Protein AF-A0A229RLX6-F1 (afdb_monomer_lite)

Radius of gyration: 16.84 Å; chains: 1; bounding box: 48×30×43 Å

pLDDT: mean 79.49, std 13.87, range [39.81, 98.25]

Foldseek 3Di:
DWKKFKADPLQHLVRGLWMWDDDPVFIWTQFLLRDTDTDCVVVCVVVVVDPIDIDTDDPVSSVVVSVVSCVQQVVDRADQAPVHNFKWKWFWWADPADLLGGPWMWIAGRSLCQIWTQDLVLDTDGDDSVVVSCQCSDDDVGTHIHTDYNVSNVVNSVVSVVVSVVPPD

Sequence (169 aa):
MSYWAIVSRNHPLSDPWTVVRGTPSSEESLTVDLTWRKSDQIYRIDSGREYQDYLPVTEEFVEWFKTKMAERTGGRRAVEPRWGPEFYHWAIVLGRFTLDDPMTVVRADGHGDDLHEFTRDLVWRPGKADRFTRLMGARGPDNDAVLITGEEAQRFERIQADRVREHRF

Organism: NCBI:txid1125972

Secondary structure (DSSP, 8-state):
-EEEEEE-SSS-TTS-SEEEEE-SS-EEEE-TTS-EEEE-HHHHHHTTSSS-EEEEE-HHHHHHHHHHHHHHTTT------TT-TTEEEEEEEETT--SSS-SEEEEEETTS-S-EEE-TTSSEEE--HHHHHHHHH--BTTEEEEEE-HHHHHHHHHHHHHHHHHT--

Structure (mmCIF, N/CA/C/O backbone):
data_AF-A0A229RLX6-F1
#
_entry.id   AF-A0A229RLX6-F1
#
loop_
_atom_site.group_PDB
_atom_site.id
_atom_site.type_symbol
_atom_site.label_atom_id
_atom_site.label_alt_id
_atom_site.label_comp_id
_atom_site.label_asym_id
_atom_site.label_entity_id
_atom_site.label_seq_id
_atom_site.pdbx_PDB_ins_code
_atom_site.Cartn_x
_atom_site.Cartn_y
_atom_site.Cartn_z
_atom_site.occupancy
_atom_site.B_iso_or_equiv
_atom_site.auth_seq_id
_atom_site.auth_comp_id
_atom_site.auth_asym_id
_atom_site.auth_atom_id
_atom_site.pdbx_PDB_model_num
ATOM 1 N N . MET A 1 1 ? 18.561 -1.972 -13.977 1.00 86.50 1 MET A N 1
ATOM 2 C CA . MET A 1 1 ? 17.421 -1.989 -13.040 1.00 86.50 1 MET A CA 1
ATOM 3 C C . MET A 1 1 ? 16.185 -1.709 -13.863 1.00 86.50 1 MET A C 1
ATOM 5 O O . MET A 1 1 ? 16.263 -0.832 -14.716 1.00 86.50 1 MET A O 1
ATOM 9 N N . SER A 1 2 ? 15.104 -2.445 -13.647 1.00 96.44 2 SER A N 1
ATOM 10 C CA . SER A 1 2 ? 13.846 -2.240 -14.371 1.00 96.44 2 SER A CA 1
ATOM 11 C C . SER A 1 2 ? 12.741 -1.947 -13.366 1.00 96.44 2 SER A C 1
ATOM 13 O O . SER A 1 2 ? 12.767 -2.506 -12.268 1.00 96.44 2 SER A O 1
ATOM 15 N N . TYR A 1 3 ? 11.813 -1.063 -13.731 1.00 97.81 3 TYR A N 1
ATOM 16 C CA . TYR A 1 3 ? 10.704 -0.642 -12.882 1.00 97.81 3 TYR A CA 1
ATOM 17 C C . TYR A 1 3 ? 9.376 -0.915 -13.573 1.00 97.81 3 TYR A C 1
ATOM 19 O O . TYR A 1 3 ? 9.250 -0.726 -14.785 1.00 97.81 3 TYR A O 1
ATOM 27 N N . TRP A 1 4 ? 8.383 -1.304 -12.784 1.00 98.12 4 TRP A N 1
ATOM 28 C CA . TRP A 1 4 ? 7.023 -1.527 -13.243 1.00 98.12 4 TRP A CA 1
ATOM 29 C C . TRP A 1 4 ? 6.024 -0.923 -12.265 1.00 98.12 4 TRP A C 1
ATOM 31 O O . TRP A 1 4 ? 6.203 -1.015 -11.055 1.00 98.12 4 TRP A O 1
ATOM 41 N N . ALA A 1 5 ? 4.969 -0.308 -12.778 1.00 96.94 5 ALA A N 1
ATOM 42 C CA . ALA A 1 5 ? 3.823 0.101 -11.982 1.00 96.94 5 ALA A CA 1
ATOM 43 C C . ALA A 1 5 ? 2.786 -1.022 -11.983 1.00 96.94 5 ALA A C 1
ATOM 45 O O . ALA A 1 5 ? 2.419 -1.500 -13.057 1.00 96.94 5 ALA A O 1
ATOM 46 N N . ILE A 1 6 ? 2.305 -1.407 -10.801 1.00 94.00 6 ILE A N 1
ATOM 47 C CA . ILE A 1 6 ? 1.202 -2.357 -10.653 1.00 94.00 6 ILE A CA 1
ATOM 48 C C . ILE A 1 6 ? -0.108 -1.589 -10.781 1.00 94.00 6 ILE A C 1
ATOM 50 O O . ILE A 1 6 ? -0.365 -0.647 -10.025 1.00 94.00 6 ILE A O 1
ATOM 54 N N . VAL A 1 7 ? -0.919 -1.959 -11.765 1.00 92.44 7 VAL A N 1
ATOM 55 C CA . VAL A 1 7 ? -2.124 -1.231 -12.157 1.00 92.44 7 VAL A CA 1
ATOM 56 C C . VAL A 1 7 ? -3.342 -2.144 -12.196 1.00 92.44 7 VAL A C 1
ATOM 58 O O . VAL A 1 7 ? -3.261 -3.359 -12.343 1.00 92.44 7 VAL A O 1
ATOM 61 N N . SER A 1 8 ? -4.516 -1.544 -12.056 1.00 86.12 8 SER A N 1
ATOM 62 C CA . SER A 1 8 ? -5.800 -2.222 -12.214 1.00 86.12 8 SER A CA 1
ATOM 63 C C . SER A 1 8 ? -6.860 -1.227 -12.674 1.00 86.12 8 SER A C 1
ATOM 65 O O . SER A 1 8 ? -6.603 -0.028 -12.788 1.00 86.12 8 SER A O 1
ATOM 67 N N . ARG A 1 9 ? -8.099 -1.694 -12.858 1.00 83.00 9 ARG A N 1
ATOM 68 C CA . ARG A 1 9 ? -9.241 -0.812 -13.149 1.00 83.00 9 ARG A CA 1
ATOM 69 C C . ARG A 1 9 ? -9.419 0.311 -12.117 1.00 83.00 9 ARG A C 1
ATOM 71 O O . ARG A 1 9 ? -9.831 1.402 -12.494 1.00 83.00 9 ARG A O 1
ATOM 78 N N . ASN A 1 10 ? -9.123 0.040 -10.844 1.00 78.12 10 ASN A N 1
ATOM 79 C CA . ASN A 1 10 ? -9.261 1.011 -9.752 1.00 78.12 10 ASN A CA 1
ATOM 80 C C . ASN A 1 10 ? -7.955 1.767 -9.462 1.00 78.12 10 ASN A C 1
ATOM 82 O O . ASN A 1 10 ? -7.985 2.776 -8.768 1.00 78.12 10 ASN A O 1
ATOM 86 N N . HIS A 1 11 ? -6.832 1.287 -9.998 1.00 81.88 11 HIS A N 1
ATOM 87 C CA . HIS A 1 11 ? -5.501 1.860 -9.811 1.00 81.88 11 HIS A CA 1
ATOM 88 C C . HIS A 1 11 ? -4.831 2.057 -11.178 1.00 81.88 11 HIS A C 1
ATOM 90 O O . HIS A 1 11 ? -3.987 1.247 -11.568 1.00 81.88 11 HIS A O 1
ATOM 96 N N . PRO A 1 12 ? -5.266 3.056 -11.971 1.00 90.56 12 PRO A N 1
ATOM 97 C CA . PRO A 1 12 ? -4.681 3.329 -13.282 1.00 90.56 12 PRO A CA 1
ATOM 98 C C . PRO A 1 12 ? -3.230 3.810 -13.151 1.00 90.56 12 PRO A C 1
ATOM 100 O O . PRO A 1 12 ? -2.776 4.140 -12.067 1.00 90.56 12 PRO A O 1
ATOM 103 N N . LEU A 1 13 ? -2.494 3.961 -14.255 1.00 93.12 13 LEU A N 1
ATOM 104 C CA . LEU A 1 13 ? -1.101 4.438 -14.205 1.00 93.12 13 LEU A CA 1
ATOM 105 C C . LEU A 1 13 ? -0.938 5.832 -13.557 1.00 93.12 13 LEU A C 1
ATOM 107 O O . LEU A 1 13 ? 0.114 6.141 -13.011 1.00 93.12 13 LEU A O 1
ATOM 111 N N . SER A 1 14 ? -1.973 6.677 -13.580 1.00 89.88 14 SER A N 1
ATOM 112 C CA . SER A 1 14 ? -1.984 7.964 -12.867 1.00 89.88 14 SER A CA 1
ATOM 113 C C . SER A 1 14 ? -2.149 7.834 -11.345 1.00 89.88 14 SER A C 1
ATOM 115 O O . SER A 1 14 ? -2.022 8.823 -10.626 1.00 89.88 14 SER A O 1
ATOM 117 N N . ASP A 1 15 ? -2.481 6.639 -10.862 1.00 85.12 15 ASP A N 1
ATOM 118 C CA . ASP A 1 15 ? -2.647 6.265 -9.461 1.00 85.12 15 ASP A CA 1
ATOM 119 C C . ASP A 1 15 ? -2.400 4.748 -9.299 1.00 85.12 15 ASP A C 1
ATOM 121 O O . ASP A 1 15 ? -3.345 3.984 -9.074 1.00 85.12 15 ASP A O 1
ATOM 125 N N . PRO A 1 16 ? -1.156 4.278 -9.510 1.00 90.44 16 PRO A N 1
ATOM 126 C CA . PRO A 1 16 ? -0.877 2.852 -9.473 1.00 90.44 16 PRO A CA 1
ATOM 127 C C . PRO A 1 16 ? -0.942 2.341 -8.030 1.00 90.44 16 PRO A C 1
ATOM 129 O O . PRO A 1 16 ? -0.777 3.104 -7.075 1.00 90.44 16 PRO A O 1
ATOM 132 N N . TRP A 1 17 ? -1.159 1.036 -7.877 1.00 84.44 17 TRP A N 1
ATOM 133 C CA . TRP A 1 17 ? -1.217 0.374 -6.572 1.00 84.44 17 TRP A CA 1
ATOM 134 C C . TRP A 1 17 ? 0.125 0.479 -5.844 1.00 84.44 17 TRP A C 1
ATOM 136 O O . TRP A 1 17 ? 0.212 0.926 -4.703 1.00 84.44 17 TRP A O 1
ATOM 146 N N . THR A 1 18 ? 1.190 0.098 -6.543 1.00 92.31 18 THR A N 1
ATOM 147 C CA . THR A 1 18 ? 2.573 0.206 -6.087 1.00 92.31 18 THR A CA 1
ATOM 148 C C . THR A 1 18 ? 3.505 0.278 -7.296 1.00 92.31 18 THR A C 1
ATOM 150 O O . THR A 1 18 ? 3.086 0.107 -8.446 1.00 92.31 18 THR A O 1
ATOM 153 N N . VAL A 1 19 ?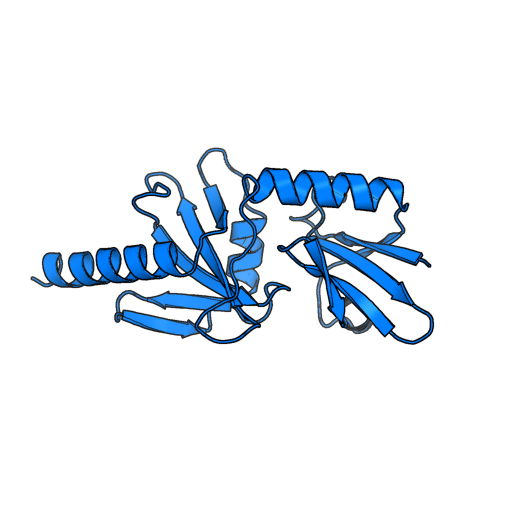 4.783 0.525 -7.034 1.00 96.19 19 VAL A N 1
ATOM 154 C CA . VAL A 1 19 ? 5.859 0.358 -8.004 1.00 96.19 19 VAL A CA 1
ATOM 155 C C . VAL A 1 19 ? 6.718 -0.814 -7.561 1.00 96.19 19 VAL A C 1
ATOM 157 O O . VAL A 1 19 ? 7.135 -0.896 -6.409 1.00 96.19 19 VAL A O 1
ATOM 160 N N . VAL A 1 20 ? 7.025 -1.691 -8.504 1.00 96.88 20 VAL A N 1
ATOM 161 C CA . VAL A 1 20 ? 7.943 -2.812 -8.359 1.00 96.88 20 VAL A CA 1
ATOM 162 C C . VAL A 1 20 ? 9.246 -2.499 -9.082 1.00 96.88 20 VAL A C 1
ATOM 164 O O . VAL A 1 20 ? 9.259 -1.863 -10.137 1.00 96.88 20 VAL A O 1
ATOM 167 N N . ARG A 1 21 ? 10.363 -2.959 -8.524 1.00 97.06 21 ARG A N 1
ATOM 168 C CA . ARG A 1 21 ? 11.669 -2.970 -9.174 1.00 97.06 21 ARG A CA 1
ATOM 169 C C . ARG A 1 21 ? 12.225 -4.385 -9.224 1.00 97.06 21 ARG A C 1
ATOM 171 O O . ARG A 1 21 ? 12.135 -5.147 -8.264 1.00 97.06 21 ARG A O 1
ATOM 178 N N . GLY A 1 22 ? 12.845 -4.705 -10.348 1.00 94.62 22 GLY A N 1
ATOM 179 C CA . GLY A 1 22 ? 13.523 -5.975 -10.569 1.00 94.62 22 GLY A CA 1
ATOM 180 C C . GLY A 1 22 ? 15.022 -5.804 -10.407 1.00 94.62 22 GLY A C 1
ATOM 181 O O . GLY A 1 22 ? 15.640 -4.950 -11.056 1.00 94.62 22 GLY A O 1
ATOM 182 N N . THR A 1 23 ? 15.607 -6.648 -9.566 1.00 87.75 23 THR A N 1
ATOM 183 C CA . THR A 1 23 ? 17.049 -6.880 -9.498 1.00 87.75 23 THR A CA 1
ATOM 184 C C . THR A 1 23 ? 17.369 -8.240 -10.133 1.00 87.75 23 THR A C 1
ATOM 186 O O . THR A 1 23 ? 16.465 -9.055 -10.317 1.00 87.75 23 THR A O 1
ATOM 189 N N . PRO A 1 24 ? 18.638 -8.537 -10.464 1.00 84.25 24 PRO A N 1
ATOM 190 C CA . PRO A 1 24 ? 19.004 -9.841 -11.023 1.00 84.25 24 PRO A CA 1
ATOM 191 C C . PRO A 1 24 ? 18.632 -11.049 -10.147 1.00 84.25 24 PRO A C 1
ATOM 193 O O . PRO A 1 24 ? 18.548 -12.159 -10.662 1.00 84.25 24 PRO A O 1
ATOM 196 N N . SER A 1 25 ? 18.438 -10.855 -8.838 1.00 84.94 25 SER A N 1
ATOM 197 C CA . SER A 1 25 ? 18.205 -11.935 -7.870 1.00 84.94 25 SER A CA 1
ATOM 198 C C . SER A 1 25 ? 16.865 -11.860 -7.138 1.00 84.94 25 SER A C 1
ATOM 200 O O . SER A 1 25 ? 16.539 -12.776 -6.384 1.00 84.94 25 SER A O 1
ATOM 202 N N . SER A 1 26 ? 16.111 -10.771 -7.285 1.00 92.75 26 SER A N 1
ATOM 203 C CA . SER A 1 26 ? 14.855 -10.578 -6.560 1.00 92.75 26 SER A CA 1
ATOM 204 C C . SER A 1 26 ? 13.976 -9.502 -7.176 1.00 92.75 26 SER A C 1
ATOM 206 O O . SER A 1 26 ? 14.442 -8.591 -7.860 1.00 92.75 26 SER A O 1
ATOM 208 N N . GLU A 1 27 ? 12.705 -9.575 -6.822 1.00 94.38 27 GLU A N 1
ATOM 209 C CA . GLU A 1 27 ? 11.728 -8.518 -6.999 1.00 94.38 27 GLU A CA 1
ATOM 210 C C . GLU A 1 27 ? 11.514 -7.791 -5.665 1.00 94.38 27 GLU A C 1
ATOM 212 O O . GLU A 1 27 ? 11.514 -8.407 -4.593 1.00 94.38 27 GLU A O 1
ATOM 217 N N . GLU A 1 28 ? 11.358 -6.472 -5.723 1.00 95.62 28 GLU A N 1
ATOM 218 C CA . GLU A 1 28 ? 11.014 -5.649 -4.568 1.00 95.62 28 GLU A CA 1
ATOM 219 C C . GLU A 1 28 ? 9.909 -4.663 -4.943 1.00 95.62 28 GLU A C 1
ATOM 221 O O . GLU A 1 28 ? 9.964 -4.058 -6.010 1.00 95.62 28 GLU A O 1
ATOM 226 N N . SER A 1 29 ? 8.940 -4.440 -4.059 1.00 93.94 29 SER A N 1
ATOM 227 C CA . SER A 1 29 ? 7.920 -3.402 -4.234 1.00 93.94 29 SER A CA 1
ATOM 228 C C . SER A 1 29 ? 8.147 -2.252 -3.261 1.00 93.94 29 SER A C 1
ATOM 230 O O . SER A 1 29 ? 8.645 -2.449 -2.148 1.00 93.94 29 SER A O 1
ATOM 232 N N . LEU A 1 30 ? 7.760 -1.050 -3.670 1.00 91.50 30 LEU A N 1
ATOM 233 C CA . LEU A 1 30 ? 7.800 0.131 -2.825 1.00 91.50 30 LEU A CA 1
ATOM 234 C C . LEU A 1 30 ? 6.612 0.101 -1.856 1.00 91.50 30 LEU A C 1
ATOM 236 O O . LEU A 1 30 ? 5.454 0.161 -2.271 1.00 91.50 30 LEU A O 1
ATOM 240 N N . THR A 1 31 ? 6.896 0.005 -0.563 1.00 85.44 31 THR A N 1
ATOM 241 C CA . THR A 1 31 ? 5.877 0.003 0.486 1.00 85.44 31 THR A CA 1
ATOM 242 C C . THR A 1 31 ? 5.452 1.418 0.864 1.00 85.44 31 THR A C 1
ATOM 244 O O . THR A 1 31 ? 6.061 2.419 0.482 1.00 85.44 31 THR A O 1
ATOM 247 N N . VAL A 1 32 ? 4.372 1.512 1.637 1.00 77.50 32 VAL A N 1
ATOM 248 C CA . VAL A 1 32 ? 3.723 2.779 2.015 1.00 77.50 32 VAL A CA 1
ATOM 249 C C . VAL A 1 32 ? 4.599 3.700 2.879 1.00 77.50 32 VAL A C 1
ATOM 251 O O . VAL A 1 32 ? 4.365 4.903 2.934 1.00 77.50 32 VAL A O 1
ATOM 254 N N . ASP A 1 33 ? 5.641 3.158 3.515 1.00 76.38 33 ASP A N 1
ATOM 255 C CA . ASP A 1 33 ? 6.693 3.905 4.223 1.00 76.38 33 ASP A CA 1
ATOM 256 C C . ASP A 1 33 ? 7.835 4.388 3.310 1.00 76.38 33 ASP A C 1
ATOM 258 O O . ASP A 1 33 ? 8.842 4.900 3.801 1.00 76.38 33 ASP A O 1
ATOM 262 N N . LEU A 1 34 ? 7.676 4.253 1.989 1.00 85.56 34 LEU A N 1
ATOM 263 C CA . LEU A 1 34 ? 8.661 4.603 0.963 1.00 85.56 34 LEU A CA 1
ATOM 264 C C . LEU A 1 34 ? 9.947 3.764 1.027 1.00 85.56 34 LEU A C 1
ATOM 266 O O . LEU A 1 34 ? 10.994 4.197 0.535 1.00 85.56 34 LEU A O 1
ATOM 270 N N . THR A 1 35 ? 9.882 2.565 1.609 1.00 88.12 35 THR A N 1
ATOM 271 C CA . THR A 1 35 ? 10.987 1.601 1.603 1.00 88.12 35 THR A CA 1
ATOM 272 C C . THR A 1 35 ? 10.772 0.518 0.552 1.00 88.12 35 THR A C 1
ATOM 274 O O . THR A 1 35 ? 9.650 0.219 0.155 1.00 88.12 35 THR A O 1
ATOM 277 N N . TRP A 1 36 ? 11.862 -0.048 0.040 1.00 91.69 36 TRP A N 1
ATOM 278 C CA . TRP A 1 36 ? 11.789 -1.204 -0.849 1.00 91.69 36 TRP A CA 1
ATOM 279 C C . TRP A 1 36 ? 11.809 -2.470 -0.010 1.00 91.69 36 TRP A C 1
ATOM 281 O O . TRP A 1 36 ? 12.702 -2.638 0.822 1.00 91.69 36 TRP A O 1
ATOM 291 N N . ARG A 1 37 ? 10.841 -3.357 -0.236 1.00 89.56 37 ARG A N 1
ATOM 292 C CA . ARG A 1 37 ? 10.775 -4.656 0.436 1.00 89.56 37 ARG A CA 1
ATOM 293 C C . ARG A 1 37 ? 10.612 -5.764 -0.586 1.00 89.56 37 ARG A C 1
ATOM 295 O O . ARG A 1 37 ? 10.017 -5.553 -1.640 1.00 89.56 37 ARG A O 1
ATOM 302 N N . LYS A 1 38 ? 11.155 -6.940 -0.265 1.00 91.12 38 LYS A N 1
ATOM 303 C CA . LYS A 1 38 ? 11.034 -8.139 -1.100 1.00 91.12 38 LYS A CA 1
ATOM 304 C C . LYS A 1 38 ? 9.562 -8.400 -1.421 1.00 91.12 38 LYS A C 1
ATOM 306 O O . LYS A 1 38 ? 8.728 -8.335 -0.525 1.00 91.12 38 LYS A O 1
ATOM 311 N N . SER A 1 39 ? 9.278 -8.702 -2.680 1.00 90.38 39 SER A N 1
ATOM 312 C CA . SER A 1 39 ? 7.926 -8.932 -3.181 1.00 90.38 39 SER A CA 1
ATOM 313 C C . SER A 1 39 ? 7.901 -10.092 -4.181 1.00 90.38 39 SER A C 1
ATO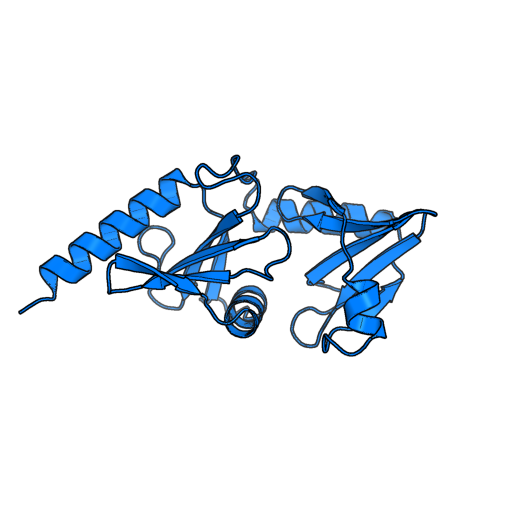M 315 O O . SER A 1 39 ? 8.954 -10.578 -4.602 1.00 90.38 39 SER A O 1
ATOM 317 N N . ASP A 1 40 ? 6.700 -10.550 -4.516 1.00 91.06 40 ASP A N 1
ATOM 318 C CA . ASP A 1 40 ? 6.397 -11.546 -5.546 1.00 91.06 40 ASP A CA 1
ATOM 319 C C . ASP A 1 40 ? 5.179 -11.136 -6.403 1.00 91.06 40 ASP A C 1
ATOM 321 O O . ASP A 1 40 ? 4.505 -11.987 -6.984 1.00 91.06 40 ASP A O 1
ATOM 325 N N . GLN A 1 41 ? 4.886 -9.834 -6.484 1.00 90.25 41 GLN A N 1
ATOM 326 C CA . GLN A 1 41 ? 3.731 -9.265 -7.184 1.00 90.25 41 GLN A CA 1
ATOM 327 C C . GLN A 1 41 ? 3.740 -9.585 -8.684 1.00 90.25 41 GLN A C 1
ATOM 329 O O . GLN A 1 41 ? 2.733 -10.071 -9.197 1.00 90.25 41 GLN A O 1
ATOM 334 N N . ILE A 1 42 ? 4.863 -9.397 -9.394 1.00 92.50 42 ILE A N 1
ATOM 335 C CA . ILE A 1 42 ? 4.923 -9.721 -10.836 1.00 92.50 42 ILE A CA 1
ATOM 336 C C . ILE A 1 42 ? 4.695 -11.221 -11.034 1.00 92.50 42 ILE A C 1
ATOM 338 O O . ILE A 1 42 ? 3.904 -11.616 -11.886 1.00 92.50 42 ILE A O 1
ATOM 342 N N . TYR A 1 43 ? 5.298 -12.064 -10.190 1.00 90.06 43 TYR A N 1
ATOM 343 C CA . TYR A 1 43 ? 5.055 -13.508 -10.222 1.00 90.06 43 TYR A CA 1
ATOM 344 C C . TYR A 1 43 ? 3.578 -13.868 -9.973 1.00 90.06 43 TYR A C 1
ATOM 346 O O . TYR A 1 43 ? 3.026 -14.744 -10.647 1.00 90.06 43 TYR A O 1
ATOM 354 N N . ARG A 1 44 ? 2.907 -13.214 -9.017 1.00 87.06 44 ARG A N 1
ATOM 355 C CA . ARG A 1 44 ? 1.478 -13.428 -8.722 1.00 87.06 44 ARG A CA 1
ATOM 356 C C . ARG A 1 44 ? 0.586 -13.011 -9.891 1.00 87.06 44 ARG A C 1
ATOM 358 O O . ARG A 1 44 ? -0.354 -13.744 -10.205 1.00 87.06 44 ARG A O 1
ATOM 365 N N . ILE A 1 45 ? 0.916 -11.913 -10.566 1.00 89.88 45 ILE A N 1
ATOM 366 C CA . ILE A 1 45 ? 0.222 -11.454 -11.774 1.00 89.88 45 ILE A CA 1
ATOM 367 C C . ILE A 1 45 ? 0.441 -12.435 -12.933 1.00 89.88 45 ILE A C 1
ATOM 369 O O . ILE A 1 45 ? -0.529 -12.969 -13.470 1.00 89.88 45 ILE A O 1
ATOM 373 N N . ASP A 1 46 ? 1.693 -12.767 -13.260 1.00 92.25 46 ASP A N 1
ATOM 374 C CA . ASP A 1 46 ? 2.033 -13.686 -14.360 1.00 92.25 46 ASP A CA 1
ATOM 375 C C . ASP A 1 46 ? 1.441 -15.093 -14.155 1.00 92.25 46 ASP A C 1
ATOM 377 O O . ASP A 1 46 ? 1.088 -15.782 -15.113 1.00 92.25 46 ASP A O 1
ATOM 381 N N . SER A 1 47 ? 1.310 -15.537 -12.900 1.00 91.12 47 SER A N 1
ATOM 382 C CA . SER A 1 47 ? 0.700 -16.829 -12.554 1.00 91.12 47 SER A CA 1
ATOM 383 C C . SER A 1 47 ? -0.834 -16.808 -12.499 1.00 91.12 47 SER A C 1
ATOM 385 O O . SER A 1 47 ? -1.442 -17.846 -12.228 1.00 91.12 47 SER A O 1
ATOM 387 N N . GLY A 1 48 ? -1.468 -15.656 -12.748 1.00 86.50 48 GLY A N 1
ATOM 388 C CA . GLY A 1 48 ? -2.922 -15.491 -12.736 1.00 86.50 48 GLY A CA 1
ATOM 389 C C . GLY A 1 48 ? -3.555 -15.557 -11.343 1.00 86.50 48 GLY A C 1
ATOM 390 O O . GLY A 1 48 ? -4.754 -15.809 -11.225 1.00 86.50 48 GLY A O 1
ATOM 391 N N . ARG A 1 49 ? -2.767 -15.369 -10.275 1.00 77.75 49 ARG A N 1
ATOM 392 C CA . ARG A 1 49 ? -3.271 -15.303 -8.889 1.00 77.75 49 ARG A CA 1
ATOM 393 C C . ARG A 1 49 ? -3.895 -13.950 -8.565 1.00 77.75 49 ARG A C 1
ATOM 395 O O . ARG A 1 49 ? -4.664 -13.852 -7.612 1.00 77.75 49 ARG A O 1
ATOM 402 N N . GLU A 1 50 ? -3.583 -12.935 -9.361 1.00 80.31 50 GLU A N 1
ATOM 403 C CA . GLU A 1 50 ? -4.117 -11.585 -9.243 1.00 80.31 50 GLU A CA 1
ATOM 404 C C . GLU A 1 50 ? -4.663 -11.089 -10.577 1.00 80.31 50 GLU A C 1
ATOM 406 O O . GLU A 1 50 ? -4.179 -11.460 -11.641 1.00 80.31 50 GLU A O 1
ATOM 411 N N . TYR A 1 51 ? -5.681 -10.231 -10.508 1.00 80.94 51 TYR A N 1
ATOM 412 C CA . TYR A 1 51 ? -6.335 -9.624 -11.676 1.00 80.94 51 TYR A CA 1
ATOM 413 C C . TYR A 1 51 ? -5.745 -8.250 -12.036 1.00 80.94 51 TYR A C 1
ATOM 415 O O . TYR A 1 51 ? -6.427 -7.412 -12.628 1.00 80.94 51 TYR A O 1
ATOM 423 N N . GLN A 1 52 ? -4.526 -7.981 -11.576 1.00 89.38 52 GLN A N 1
ATOM 424 C CA . GLN A 1 52 ? -3.795 -6.746 -11.836 1.00 89.38 52 GLN A CA 1
ATOM 425 C C . GLN A 1 52 ? -2.914 -6.924 -13.074 1.00 89.38 52 GLN A C 1
ATOM 427 O O . GLN A 1 52 ? -2.626 -8.046 -13.476 1.00 89.38 52 GLN A O 1
ATOM 432 N N . ASP A 1 53 ? -2.474 -5.812 -13.650 1.00 94.00 53 ASP A N 1
ATOM 433 C CA . ASP A 1 53 ? -1.458 -5.777 -14.699 1.00 94.00 53 ASP A CA 1
ATOM 434 C C . ASP A 1 53 ? -0.221 -5.041 -14.175 1.00 94.00 53 ASP A C 1
ATOM 436 O O . ASP A 1 53 ? -0.290 -4.292 -13.196 1.00 94.00 53 ASP A O 1
ATOM 440 N N . TYR A 1 54 ? 0.912 -5.191 -14.857 1.00 95.94 54 TYR A N 1
ATOM 441 C CA . TYR A 1 54 ? 2.089 -4.366 -14.613 1.00 95.94 54 TYR A CA 1
ATOM 442 C C . TYR A 1 54 ? 2.568 -3.701 -15.901 1.00 95.94 54 TYR A C 1
ATOM 444 O O . TYR A 1 54 ? 2.633 -4.314 -16.965 1.00 95.94 54 TYR A O 1
ATOM 452 N N . LEU A 1 55 ? 2.911 -2.417 -15.809 1.00 97.31 55 LEU A N 1
ATOM 453 C CA . LEU A 1 55 ? 3.374 -1.619 -16.944 1.00 97.31 55 LEU A CA 1
ATOM 454 C C . LEU A 1 55 ? 4.798 -1.128 -16.688 1.00 97.31 55 LEU A C 1
ATOM 456 O O . LEU A 1 55 ? 5.067 -0.651 -15.586 1.00 97.31 55 LEU A O 1
ATOM 460 N N . PRO A 1 56 ? 5.719 -1.210 -17.666 1.00 97.75 56 PRO A N 1
ATOM 461 C CA . PRO A 1 56 ? 7.070 -0.689 -17.496 1.00 97.75 56 PRO A CA 1
ATOM 462 C C . PRO A 1 56 ? 7.036 0.830 -17.295 1.00 97.75 56 PRO A C 1
ATOM 464 O O . PRO A 1 56 ? 6.313 1.541 -17.994 1.00 97.75 56 PRO A O 1
ATOM 467 N N . VAL A 1 57 ? 7.842 1.326 -16.357 1.00 98.25 57 VAL A N 1
ATOM 468 C CA . VAL A 1 57 ? 7.940 2.757 -16.036 1.00 98.25 57 VAL A CA 1
ATOM 469 C C . VAL A 1 57 ? 9.390 3.218 -15.934 1.00 98.25 57 VAL A C 1
ATOM 471 O O . VAL A 1 57 ? 10.322 2.419 -15.829 1.00 98.25 57 VAL A O 1
ATOM 474 N N . THR A 1 58 ? 9.589 4.532 -15.994 1.00 97.81 58 THR A N 1
ATOM 475 C CA . THR A 1 58 ? 10.904 5.162 -15.848 1.00 97.81 58 THR A CA 1
ATOM 476 C C . THR A 1 58 ? 11.252 5.376 -14.377 1.00 97.81 58 THR A C 1
ATOM 478 O O . THR A 1 58 ? 10.387 5.356 -13.506 1.00 97.81 58 THR A O 1
ATOM 481 N N . GLU A 1 59 ? 12.525 5.641 -14.086 1.00 96.94 59 GLU A N 1
ATOM 482 C CA . GLU A 1 59 ? 12.955 6.047 -12.742 1.00 96.94 59 GLU A CA 1
ATOM 483 C C . GLU A 1 59 ? 12.318 7.378 -12.301 1.00 96.94 59 GLU A C 1
ATOM 485 O O . GLU A 1 59 ? 11.917 7.523 -11.151 1.00 96.94 59 GLU A O 1
ATOM 490 N N . GLU A 1 60 ? 12.118 8.317 -13.232 1.00 97.25 60 GLU A N 1
ATOM 491 C CA . GLU A 1 60 ? 11.399 9.574 -12.978 1.00 97.25 60 GLU A CA 1
ATOM 492 C C . GLU A 1 60 ? 9.967 9.328 -12.475 1.00 97.25 60 GLU A C 1
ATOM 494 O O . GLU A 1 60 ? 9.510 9.981 -11.536 1.00 97.25 60 GLU A O 1
ATOM 499 N N . PHE A 1 61 ? 9.275 8.332 -13.039 1.00 97.19 61 PHE A N 1
ATOM 500 C CA . PHE A 1 61 ? 7.951 7.930 -12.568 1.00 97.19 61 PHE A CA 1
ATOM 501 C C . PHE A 1 61 ? 7.991 7.421 -11.121 1.00 97.19 61 PHE A C 1
ATOM 503 O O . PHE A 1 61 ? 7.074 7.688 -10.348 1.00 97.19 61 PHE A O 1
ATOM 510 N N . VAL A 1 62 ? 9.054 6.717 -10.724 1.00 96.19 62 VAL A N 1
ATOM 511 C CA . VAL A 1 62 ? 9.216 6.229 -9.346 1.00 96.19 62 VAL A CA 1
ATOM 512 C C . VAL A 1 62 ? 9.339 7.389 -8.361 1.00 96.19 62 VAL A C 1
ATOM 514 O O . VAL A 1 62 ? 8.707 7.364 -7.305 1.00 96.19 62 VAL A O 1
ATOM 517 N N . GLU A 1 63 ? 10.106 8.425 -8.700 1.00 95.12 63 GLU A N 1
ATOM 518 C CA . GLU A 1 63 ? 10.246 9.620 -7.857 1.00 95.12 63 GLU A CA 1
ATOM 519 C C . GLU A 1 63 ? 8.944 10.430 -7.779 1.00 95.12 63 GLU A C 1
ATOM 521 O O . GLU A 1 63 ? 8.538 10.876 -6.698 1.00 95.12 63 GLU A O 1
ATOM 526 N N . TRP A 1 64 ? 8.222 10.541 -8.897 1.00 94.75 64 TRP A N 1
ATOM 527 C CA . TRP A 1 64 ? 6.865 11.085 -8.896 1.00 94.75 64 TRP A CA 1
ATOM 528 C C . TRP A 1 64 ? 5.935 10.272 -7.982 1.00 94.75 64 TRP A C 1
ATOM 530 O O . TRP A 1 64 ? 5.218 10.846 -7.159 1.00 94.75 64 TRP A O 1
ATOM 540 N N . PHE A 1 65 ? 5.982 8.940 -8.057 1.00 92.44 65 PHE A N 1
ATOM 541 C CA . PHE A 1 65 ? 5.137 8.066 -7.246 1.00 92.44 65 PHE A CA 1
ATOM 542 C C . PHE A 1 65 ? 5.464 8.175 -5.750 1.00 92.44 65 PHE A C 1
ATOM 544 O O . PHE A 1 65 ? 4.550 8.297 -4.936 1.00 92.44 65 PHE A O 1
ATOM 551 N N . LYS A 1 66 ? 6.748 8.230 -5.367 1.00 90.25 66 LYS A N 1
ATOM 552 C CA . LYS A 1 66 ? 7.170 8.504 -3.979 1.00 90.25 66 LYS A CA 1
ATOM 553 C C . LYS A 1 66 ? 6.611 9.826 -3.464 1.00 90.25 66 LYS A C 1
ATOM 555 O O . LYS A 1 66 ? 6.125 9.887 -2.336 1.00 90.25 66 LYS A O 1
ATOM 560 N N . THR A 1 67 ? 6.641 10.865 -4.297 1.00 87.94 67 THR A N 1
ATOM 561 C CA . THR A 1 67 ? 6.068 12.176 -3.966 1.00 87.94 67 THR A CA 1
ATOM 562 C C . THR A 1 67 ? 4.561 12.065 -3.739 1.00 87.94 67 THR A C 1
ATOM 564 O O . THR A 1 67 ? 4.055 12.530 -2.720 1.00 87.94 67 THR A O 1
ATOM 567 N N . LYS A 1 68 ? 3.842 11.360 -4.623 1.00 85.06 68 LYS A N 1
ATOM 568 C CA . LYS A 1 68 ? 2.402 11.109 -4.465 1.00 85.06 68 LYS A CA 1
ATOM 569 C C . LYS A 1 68 ? 2.073 10.300 -3.217 1.00 85.06 68 LYS A C 1
ATOM 571 O O . LYS A 1 68 ? 1.092 10.605 -2.546 1.00 85.06 68 LYS A O 1
ATOM 576 N N . MET A 1 69 ? 2.876 9.296 -2.884 1.00 81.19 69 MET A N 1
ATOM 577 C CA . MET A 1 69 ? 2.710 8.514 -1.661 1.00 81.19 69 MET A CA 1
ATOM 578 C C . MET A 1 69 ? 2.945 9.364 -0.410 1.00 81.19 69 MET A C 1
ATOM 580 O O . MET A 1 69 ? 2.142 9.300 0.515 1.00 81.19 69 MET A O 1
ATOM 584 N N . ALA A 1 70 ? 3.968 10.222 -0.405 1.00 79.69 70 ALA A N 1
ATOM 585 C CA . ALA A 1 70 ? 4.201 11.166 0.686 1.00 79.69 70 ALA A CA 1
ATOM 586 C C . ALA A 1 70 ? 3.047 12.173 0.848 1.00 79.69 70 ALA A C 1
ATOM 588 O O . ALA A 1 70 ? 2.644 12.471 1.971 1.00 79.69 70 ALA A O 1
ATOM 589 N N . GLU A 1 71 ? 2.481 12.672 -0.257 1.00 78.12 71 GLU A N 1
ATOM 590 C CA . GLU A 1 71 ? 1.284 13.522 -0.231 1.00 78.12 71 GLU A CA 1
ATOM 591 C C . GLU A 1 71 ? 0.076 12.776 0.359 1.00 78.12 71 GLU A C 1
ATOM 593 O O . GLU A 1 71 ? -0.610 13.314 1.226 1.00 78.12 71 GLU A O 1
ATOM 598 N N . ARG A 1 72 ? -0.165 11.522 -0.060 1.00 72.56 72 ARG A N 1
ATOM 599 C CA . ARG A 1 72 ? -1.285 10.686 0.423 1.00 72.56 72 ARG A CA 1
ATOM 600 C C . ARG A 1 72 ? -1.212 10.406 1.908 1.00 72.56 72 ARG A C 1
ATOM 602 O O . ARG A 1 72 ? -2.226 10.439 2.593 1.00 72.56 72 ARG A O 1
ATOM 609 N N . THR A 1 73 ? -0.018 10.130 2.413 1.00 67.56 73 THR A N 1
ATOM 610 C CA . THR A 1 73 ? 0.164 9.883 3.840 1.00 67.56 73 THR A CA 1
ATOM 611 C C . THR A 1 73 ? 0.174 11.179 4.650 1.00 67.56 73 THR A C 1
ATOM 613 O O . THR A 1 73 ? 0.320 11.129 5.868 1.00 67.56 73 THR A O 1
ATOM 616 N N . GLY A 1 74 ? 0.033 12.356 4.022 1.00 67.94 74 GLY A N 1
ATOM 617 C CA . GLY A 1 74 ? 0.159 13.645 4.703 1.00 67.94 74 GLY A CA 1
ATOM 618 C C . GLY A 1 74 ? 1.545 13.831 5.326 1.00 67.94 74 GLY A C 1
ATOM 619 O O . GLY A 1 74 ? 1.673 14.422 6.396 1.00 67.94 74 GLY A O 1
ATOM 620 N N . GLY A 1 75 ? 2.575 13.232 4.718 1.00 61.31 75 GLY A N 1
ATOM 621 C CA . GLY A 1 75 ? 3.930 13.164 5.260 1.00 61.31 75 GLY A CA 1
ATOM 622 C C . GLY A 1 75 ? 4.074 12.267 6.494 1.00 61.31 75 GLY A C 1
ATOM 623 O O . GLY A 1 75 ? 5.166 12.189 7.063 1.00 61.31 75 GLY A O 1
ATOM 624 N N . ARG A 1 76 ? 3.009 11.576 6.925 1.00 61.75 76 ARG A N 1
ATOM 625 C CA . ARG A 1 76 ? 3.072 10.641 8.048 1.00 61.75 76 ARG A CA 1
ATOM 626 C C . ARG A 1 76 ? 3.889 9.436 7.614 1.00 61.75 76 ARG A C 1
ATOM 628 O O . ARG A 1 76 ? 3.487 8.657 6.752 1.00 61.75 76 ARG A O 1
ATOM 635 N N . ARG A 1 77 ? 5.057 9.275 8.228 1.00 56.25 77 ARG A N 1
ATOM 636 C CA . ARG A 1 77 ? 5.765 8.001 8.175 1.00 56.25 77 ARG A CA 1
ATOM 637 C C . ARG A 1 77 ? 4.988 7.013 9.022 1.00 56.25 77 ARG A C 1
ATOM 639 O O . ARG A 1 77 ? 4.632 7.321 10.159 1.00 56.25 77 ARG A O 1
ATOM 646 N N . ALA A 1 78 ? 4.745 5.835 8.466 1.00 53.06 78 ALA A N 1
ATOM 647 C CA . ALA A 1 78 ? 4.326 4.709 9.269 1.00 53.06 78 ALA A CA 1
ATOM 648 C C . ALA A 1 78 ? 5.330 4.533 10.411 1.00 53.06 78 ALA A C 1
ATOM 650 O O . ALA A 1 78 ? 6.520 4.317 10.183 1.00 53.06 78 ALA A O 1
ATOM 651 N N . VAL A 1 79 ? 4.857 4.721 11.636 1.00 50.59 79 VAL A N 1
ATOM 652 C CA . VAL A 1 79 ? 5.650 4.438 12.827 1.00 50.59 79 VAL A CA 1
ATOM 653 C C . VAL A 1 79 ? 5.753 2.921 12.935 1.00 50.59 79 VAL A C 1
ATOM 655 O O . VAL A 1 79 ? 4.770 2.233 12.648 1.00 50.59 79 VAL A O 1
ATOM 658 N N . GLU A 1 80 ? 6.929 2.413 13.320 1.00 48.22 80 GLU A N 1
ATOM 659 C CA . GLU A 1 80 ? 7.152 0.981 13.543 1.00 48.22 80 GLU A CA 1
ATOM 660 C C . GLU A 1 80 ? 5.967 0.369 14.307 1.00 48.22 80 GLU A C 1
ATOM 662 O O . GLU A 1 80 ? 5.600 0.863 15.384 1.00 48.22 80 GLU A O 1
ATOM 667 N N . PRO A 1 81 ? 5.315 -0.671 13.766 1.00 49.59 81 PRO A N 1
ATOM 668 C CA . PRO A 1 81 ? 4.115 -1.179 14.391 1.00 49.59 81 PRO A CA 1
ATOM 669 C C . PRO A 1 81 ? 4.464 -1.925 15.681 1.00 49.59 81 PRO A C 1
ATOM 671 O O . PRO A 1 81 ? 5.277 -2.847 15.707 1.00 49.59 81 PRO A O 1
ATOM 674 N N . ARG A 1 82 ? 3.770 -1.577 16.768 1.00 45.09 82 ARG A N 1
ATOM 675 C CA . ARG A 1 82 ? 3.880 -2.250 18.077 1.00 45.09 82 ARG A CA 1
ATOM 676 C C . ARG A 1 82 ? 3.480 -3.736 18.035 1.00 45.09 82 ARG A C 1
ATOM 678 O O . ARG A 1 82 ? 3.841 -4.490 18.933 1.00 45.09 82 ARG A O 1
ATOM 685 N N . TRP A 1 83 ? 2.740 -4.153 17.008 1.00 50.91 83 TRP A N 1
ATOM 686 C CA . TRP A 1 83 ? 2.233 -5.519 16.825 1.00 50.91 83 TRP A CA 1
ATOM 687 C C . TRP A 1 83 ? 3.129 -6.396 15.931 1.00 50.91 83 TRP A C 1
ATOM 689 O O . TRP A 1 83 ? 2.710 -7.477 15.528 1.00 50.91 83 TRP A O 1
ATOM 699 N N . GLY A 1 84 ? 4.353 -5.937 15.648 1.00 48.38 84 GLY A N 1
ATOM 700 C CA . GLY A 1 84 ? 5.328 -6.585 14.768 1.00 48.38 84 GLY A CA 1
ATOM 701 C C . GLY A 1 84 ? 5.642 -5.710 13.545 1.00 48.38 84 GLY A C 1
ATOM 702 O O . GLY A 1 84 ? 4.805 -4.898 13.163 1.00 48.38 84 GLY A O 1
ATOM 703 N N . PRO A 1 85 ? 6.815 -5.860 12.906 1.00 51.28 85 PRO A N 1
ATOM 704 C CA . PRO A 1 85 ? 7.323 -4.983 11.833 1.00 51.28 85 PRO A CA 1
ATOM 705 C C . PRO A 1 85 ? 6.513 -4.991 10.514 1.00 51.28 85 PRO A C 1
ATOM 707 O O . PRO A 1 85 ? 6.971 -4.464 9.494 1.00 51.28 85 PRO A O 1
ATOM 710 N N . GLU A 1 86 ? 5.323 -5.593 10.519 1.00 64.62 86 GLU A N 1
ATOM 711 C CA . GLU A 1 86 ? 4.627 -6.052 9.320 1.00 64.62 86 GLU A CA 1
ATOM 712 C C . GLU A 1 86 ? 3.317 -5.310 9.034 1.00 64.62 86 GLU A C 1
ATOM 714 O O . GLU A 1 86 ? 2.962 -5.260 7.868 1.00 64.62 86 GLU A O 1
ATOM 719 N N . PHE A 1 87 ? 2.644 -4.667 10.007 1.00 73.25 87 PHE A N 1
ATOM 720 C CA . PHE A 1 87 ? 1.291 -4.107 9.800 1.00 73.25 87 PHE A CA 1
ATOM 721 C C . PHE A 1 87 ? 1.168 -2.578 9.912 1.00 73.25 87 PHE A C 1
ATOM 723 O O . PHE A 1 87 ? 1.414 -1.982 10.958 1.00 73.25 87 PHE A O 1
ATOM 730 N N . TYR A 1 88 ? 0.639 -1.947 8.869 1.00 78.19 88 TYR A N 1
ATOM 731 C CA . TYR A 1 88 ? 0.261 -0.536 8.798 1.00 78.19 88 TYR A CA 1
ATOM 732 C C . TYR A 1 88 ? -1.203 -0.355 9.202 1.00 78.19 88 TYR A C 1
ATOM 734 O O . TYR A 1 88 ? -2.041 -1.179 8.846 1.00 78.19 88 TYR A O 1
ATOM 742 N N . HIS A 1 89 ? -1.528 0.723 9.922 1.00 84.12 89 HIS A N 1
ATOM 743 C CA . HIS A 1 89 ? -2.893 0.997 10.381 1.00 84.12 89 HIS A CA 1
ATOM 744 C C . HIS A 1 89 ? -3.540 2.093 9.539 1.00 84.12 89 HIS A C 1
ATOM 746 O O . HIS A 1 89 ? -2.912 3.104 9.227 1.00 84.12 89 HIS A O 1
ATOM 752 N N . TRP A 1 90 ? -4.815 1.911 9.220 1.00 83.88 90 TRP A N 1
ATOM 753 C CA . TRP A 1 90 ? -5.590 2.818 8.387 1.00 83.88 90 TRP A CA 1
ATOM 754 C C . TRP A 1 90 ? -6.941 3.110 9.032 1.00 83.88 90 TRP A C 1
ATOM 756 O O . TRP A 1 90 ? -7.658 2.196 9.444 1.00 83.88 90 TRP A O 1
ATOM 766 N N . ALA A 1 91 ? -7.305 4.385 9.096 1.00 85.19 91 ALA A N 1
ATOM 767 C CA . ALA A 1 91 ? -8.648 4.825 9.437 1.00 85.19 91 ALA A CA 1
ATOM 768 C C . ALA A 1 91 ? -9.502 4.870 8.166 1.00 85.19 91 ALA A C 1
ATOM 770 O O . ALA A 1 91 ? -9.136 5.528 7.194 1.00 85.19 91 ALA A O 1
ATOM 771 N N . ILE A 1 92 ? -10.647 4.190 8.181 1.00 82.31 92 ILE A N 1
ATOM 772 C CA . ILE A 1 92 ? -11.602 4.218 7.072 1.00 82.31 92 ILE A CA 1
ATOM 773 C C . ILE A 1 92 ? -12.613 5.336 7.325 1.00 82.31 92 ILE A C 1
ATOM 775 O O . ILE A 1 92 ? -13.425 5.260 8.254 1.00 82.31 92 ILE A O 1
ATOM 779 N N . VAL A 1 93 ? -12.559 6.370 6.490 1.00 79.38 93 VAL A N 1
ATOM 780 C CA . VAL A 1 93 ? -13.367 7.587 6.582 1.00 79.38 93 VAL A CA 1
ATOM 781 C C . VAL A 1 93 ? -14.326 7.601 5.392 1.00 79.38 93 VAL A C 1
ATOM 783 O O . VAL A 1 93 ? -13.884 7.679 4.254 1.00 79.38 93 VAL A O 1
ATOM 786 N N . LEU A 1 94 ? -15.632 7.449 5.641 1.00 75.00 94 LEU A N 1
ATOM 787 C CA . LEU A 1 94 ? -16.668 7.375 4.598 1.00 75.00 94 LEU A CA 1
ATOM 788 C C . LEU A 1 94 ? -17.850 8.303 4.929 1.00 75.00 94 LEU A C 1
ATOM 790 O O . LEU A 1 94 ? -18.433 8.204 6.010 1.00 75.00 94 LEU A O 1
ATOM 794 N N . GLY A 1 95 ? -18.284 9.152 4.000 1.00 75.88 95 GLY A N 1
ATOM 795 C CA . GLY A 1 95 ? -19.471 9.995 4.161 1.00 75.88 95 GLY A CA 1
ATOM 796 C C . GLY A 1 95 ? -19.399 10.899 5.396 1.00 75.88 95 GLY A C 1
ATOM 797 O O . GLY A 1 95 ? -18.658 11.870 5.448 1.00 75.88 95 GLY A O 1
ATOM 798 N N . ARG A 1 96 ? -20.203 10.566 6.412 1.00 76.75 96 ARG A N 1
ATOM 799 C CA . ARG A 1 96 ? -20.320 11.322 7.674 1.00 76.75 96 ARG A CA 1
ATOM 800 C C . ARG A 1 96 ? -19.200 11.067 8.689 1.00 76.75 96 ARG A C 1
ATOM 802 O O . ARG A 1 96 ? -19.193 11.713 9.733 1.00 76.75 96 ARG A O 1
ATOM 809 N N . PHE A 1 97 ? -18.354 10.065 8.461 1.00 78.50 97 PHE A N 1
ATOM 810 C CA . PHE A 1 97 ? -17.256 9.739 9.371 1.00 78.50 97 PHE A CA 1
ATOM 811 C C . PHE A 1 97 ? -16.092 10.705 9.143 1.00 78.50 97 PHE A C 1
ATOM 813 O O . PHE A 1 97 ? -15.913 11.210 8.039 1.00 78.50 97 PHE A O 1
ATOM 820 N N . THR A 1 98 ? -15.301 10.967 10.179 1.00 82.56 98 THR A N 1
ATOM 821 C CA . THR A 1 98 ? -14.129 11.855 10.105 1.00 82.56 98 THR A CA 1
ATOM 822 C C . THR A 1 98 ? -12.891 11.114 10.586 1.00 82.56 98 THR A C 1
ATOM 824 O O . THR A 1 98 ? -12.986 10.000 11.090 1.00 82.56 98 THR A O 1
ATOM 827 N N . LEU A 1 99 ? -11.705 11.713 10.465 1.00 82.38 99 LEU A N 1
ATOM 828 C CA . LEU A 1 99 ? -10.511 11.108 11.057 1.00 82.38 99 LEU A CA 1
ATOM 829 C C . LEU A 1 99 ? -10.593 11.045 12.590 1.00 82.38 99 LEU A C 1
ATOM 831 O O . LEU A 1 99 ? -10.048 10.126 13.183 1.00 82.38 99 LEU A O 1
ATOM 835 N N . ASP A 1 100 ? -11.282 11.984 13.240 1.00 82.69 100 ASP A N 1
ATOM 836 C CA . ASP A 1 100 ? -11.498 11.929 14.692 1.00 82.69 100 ASP A CA 1
ATOM 837 C C . ASP A 1 100 ? -12.506 10.865 15.112 1.00 82.69 100 ASP A C 1
ATOM 839 O O . ASP A 1 100 ? -12.508 10.424 16.264 1.00 82.69 100 ASP A O 1
ATOM 843 N N . ASP A 1 101 ? -13.340 10.455 14.165 1.00 81.44 101 ASP A N 1
ATOM 844 C CA . ASP A 1 101 ? -14.379 9.473 14.355 1.00 81.44 101 ASP A CA 1
ATOM 845 C C . ASP A 1 101 ? -14.550 8.587 13.106 1.00 81.44 101 ASP A C 1
ATOM 847 O O . ASP A 1 101 ? -15.508 8.751 12.333 1.00 81.44 101 ASP A O 1
ATOM 851 N N . PRO A 1 102 ? -13.599 7.668 12.860 1.00 83.50 102 PRO A N 1
ATOM 852 C CA . PRO A 1 102 ? -13.618 6.864 11.654 1.00 83.50 102 PRO A CA 1
ATOM 853 C C . PRO A 1 102 ? -14.694 5.784 11.736 1.00 83.50 102 PRO A C 1
ATOM 855 O O . PRO A 1 102 ? -15.070 5.306 12.812 1.00 83.50 102 PRO A O 1
ATOM 858 N N . MET A 1 103 ? -15.155 5.328 10.570 1.00 79.56 103 MET A N 1
ATOM 859 C CA . MET A 1 103 ? -16.115 4.228 10.492 1.00 79.56 103 MET A CA 1
ATOM 860 C C . MET A 1 103 ? -15.550 2.964 11.143 1.00 79.56 103 MET A C 1
ATOM 862 O O . MET A 1 103 ? -16.250 2.245 11.860 1.00 79.56 103 MET A O 1
ATOM 866 N N . THR A 1 104 ? -14.285 2.675 10.849 1.00 82.88 104 THR A N 1
ATOM 867 C CA . THR A 1 104 ? -13.528 1.553 11.397 1.00 82.88 104 THR A CA 1
ATOM 868 C C . THR A 1 104 ? -12.033 1.822 11.244 1.00 82.88 104 THR A C 1
ATOM 870 O O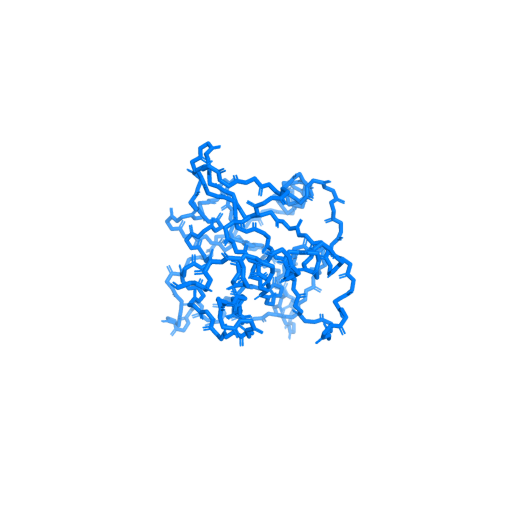 . THR A 1 104 ? -11.622 2.727 10.513 1.00 82.88 104 THR A O 1
ATOM 873 N N . VAL A 1 105 ? -11.230 1.017 11.930 1.00 85.38 105 VAL A N 1
ATOM 874 C CA . VAL A 1 105 ? -9.790 0.942 11.725 1.00 85.38 105 VAL A CA 1
ATOM 875 C C . VAL A 1 105 ? -9.470 -0.421 11.150 1.00 85.38 105 VAL A C 1
ATOM 877 O O . VAL A 1 105 ? -9.974 -1.447 11.615 1.00 85.38 105 VAL A O 1
ATOM 880 N N . VAL A 1 106 ? -8.611 -0.420 10.146 1.00 85.56 106 VAL A N 1
ATOM 881 C CA . VAL A 1 106 ? -8.043 -1.631 9.577 1.00 85.56 106 VAL A CA 1
ATOM 882 C C . VAL A 1 106 ? -6.538 -1.620 9.773 1.00 85.56 106 VAL A C 1
ATOM 884 O O . VAL A 1 106 ? -5.921 -0.564 9.918 1.00 85.56 106 VAL A O 1
ATOM 887 N N . ARG A 1 107 ? -5.938 -2.800 9.787 1.00 85.12 107 ARG A N 1
ATOM 888 C CA . ARG A 1 107 ? -4.494 -2.960 9.673 1.00 85.12 107 ARG A CA 1
ATOM 889 C C . ARG A 1 107 ? -4.212 -3.901 8.517 1.00 85.12 107 ARG A C 1
ATOM 891 O O . ARG A 1 107 ? -4.946 -4.866 8.344 1.00 85.12 107 ARG A O 1
ATOM 898 N N . ALA A 1 108 ? -3.198 -3.612 7.727 1.00 79.50 108 ALA A N 1
ATOM 899 C CA . ALA A 1 108 ? -2.794 -4.452 6.612 1.00 79.50 108 ALA A CA 1
ATOM 900 C C . ALA A 1 108 ? -1.277 -4.507 6.551 1.00 79.50 108 ALA A C 1
ATOM 902 O O . ALA A 1 108 ? -0.617 -3.608 7.080 1.00 79.50 108 ALA A O 1
ATOM 903 N N . ASP A 1 109 ? -0.720 -5.537 5.928 1.00 74.69 109 ASP A N 1
ATOM 904 C CA . ASP A 1 109 ? 0.712 -5.531 5.672 1.00 74.69 109 ASP A CA 1
ATOM 905 C C . ASP A 1 109 ? 1.126 -4.407 4.699 1.00 74.69 109 ASP A C 1
ATOM 907 O O . ASP A 1 109 ? 0.292 -3.667 4.169 1.00 74.69 109 ASP A O 1
ATOM 911 N N . GLY A 1 110 ? 2.432 -4.238 4.476 1.00 68.31 110 GLY A N 1
ATOM 912 C CA . GLY A 1 110 ? 2.957 -3.199 3.576 1.00 68.31 110 GLY A CA 1
ATOM 913 C C . GLY A 1 110 ? 2.510 -3.305 2.121 1.00 68.31 110 GLY A C 1
ATOM 914 O O . GLY A 1 110 ? 2.702 -2.343 1.375 1.00 68.31 110 GLY A O 1
ATOM 915 N N . HIS A 1 11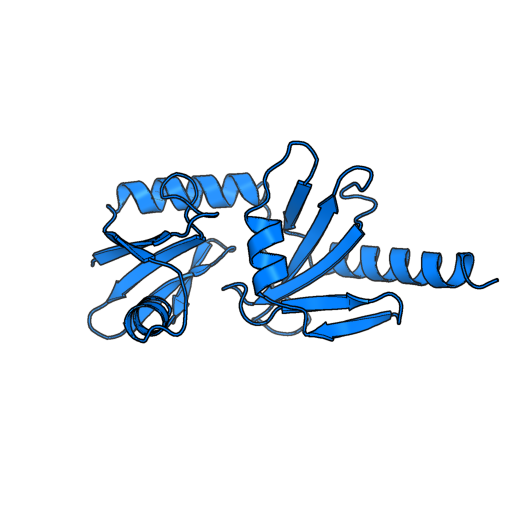1 ? 1.916 -4.436 1.740 1.00 65.50 111 HIS A N 1
ATOM 916 C CA . HIS A 1 111 ? 1.389 -4.720 0.409 1.00 65.50 111 HIS A CA 1
ATOM 917 C C . HIS A 1 111 ? -0.149 -4.684 0.369 1.00 65.50 111 HIS A C 1
ATOM 919 O O . HIS A 1 111 ? -0.726 -4.632 -0.715 1.00 65.50 111 HIS A O 1
ATOM 925 N N . GLY A 1 112 ? -0.813 -4.643 1.530 1.00 66.94 112 GLY A N 1
ATOM 926 C CA . GLY A 1 112 ? -2.266 -4.677 1.659 1.00 66.94 112 GLY A CA 1
ATOM 927 C C . GLY A 1 112 ? -2.874 -6.085 1.611 1.00 66.94 112 GLY A C 1
ATOM 928 O O . GLY A 1 112 ? -4.099 -6.190 1.526 1.00 66.94 112 GLY A O 1
ATOM 929 N N . ASP A 1 113 ? -2.056 -7.142 1.654 1.00 65.88 113 ASP A N 1
ATOM 930 C CA . ASP A 1 113 ? -2.486 -8.530 1.445 1.00 65.88 113 ASP A CA 1
ATOM 931 C C . ASP A 1 113 ? -3.114 -9.132 2.710 1.00 65.88 113 ASP A C 1
ATOM 933 O O . ASP A 1 113 ? -4.219 -9.684 2.659 1.00 65.88 113 ASP A O 1
ATOM 937 N N . ASP A 1 114 ? -2.454 -8.988 3.863 1.00 74.44 114 ASP A N 1
ATOM 938 C CA . ASP A 1 114 ? -2.969 -9.474 5.147 1.00 74.44 114 ASP A CA 1
ATOM 939 C C . ASP A 1 114 ? -3.786 -8.409 5.902 1.00 74.44 114 ASP A C 1
ATOM 941 O O . ASP A 1 114 ? -3.349 -7.778 6.869 1.00 74.44 114 ASP A O 1
ATOM 945 N N . LEU A 1 115 ? -5.011 -8.179 5.432 1.00 80.44 115 LEU A N 1
ATOM 946 C CA . LEU A 1 115 ? -5.940 -7.218 6.020 1.00 80.44 115 LEU A CA 1
ATOM 947 C C . LEU A 1 115 ? -6.656 -7.784 7.253 1.00 80.44 115 LEU A C 1
ATOM 949 O O . LEU A 1 115 ? -7.327 -8.812 7.193 1.00 80.44 115 LEU A O 1
ATOM 953 N N . HIS A 1 116 ? -6.669 -7.014 8.333 1.00 84.12 116 HIS A N 1
ATOM 954 C CA . HIS A 1 116 ? -7.518 -7.222 9.496 1.00 84.12 116 HIS A CA 1
ATOM 955 C C . HIS A 1 116 ? -8.365 -5.978 9.784 1.00 84.12 116 HIS A C 1
ATOM 957 O O . HIS A 1 116 ? -7.891 -4.851 9.672 1.00 84.12 116 HIS A O 1
ATOM 963 N N . GLU A 1 117 ? -9.610 -6.173 10.211 1.00 84.38 117 GLU A N 1
ATOM 964 C CA . GLU A 1 117 ? -10.528 -5.099 10.609 1.00 84.38 117 GLU A CA 1
ATOM 965 C C . GLU A 1 117 ? -10.817 -5.172 12.113 1.00 84.38 117 GLU A C 1
ATOM 967 O O . GLU A 1 117 ? -11.006 -6.266 12.661 1.00 84.38 117 GLU A O 1
ATOM 972 N N . PHE A 1 118 ? -10.889 -4.019 12.784 1.00 82.69 118 PHE A N 1
ATOM 973 C CA . PHE A 1 118 ? -11.334 -3.959 14.174 1.00 82.69 118 PHE A CA 1
ATOM 974 C C . PHE A 1 118 ? -12.865 -3.957 14.230 1.00 82.69 118 PHE A C 1
ATOM 976 O O . PHE A 1 118 ? -13.537 -3.042 13.742 1.00 82.69 118 PHE A O 1
ATOM 983 N N . THR A 1 119 ? -13.429 -5.025 14.792 1.00 80.62 119 THR A N 1
ATOM 984 C CA . THR A 1 119 ? -14.873 -5.292 14.748 1.00 80.62 119 THR A CA 1
ATOM 985 C C . THR A 1 119 ? -15.615 -4.742 15.969 1.00 80.62 119 THR A C 1
ATOM 987 O O . THR A 1 119 ? -15.020 -4.445 17.003 1.00 80.62 119 THR A O 1
ATOM 990 N N . ARG A 1 120 ? -16.952 -4.669 15.884 1.00 77.25 120 ARG A N 1
ATOM 991 C CA . ARG A 1 120 ? -17.831 -4.296 17.015 1.00 77.25 120 ARG A CA 1
ATOM 992 C C . ARG A 1 120 ? -17.747 -5.258 18.205 1.00 77.25 120 ARG A C 1
ATOM 994 O O . ARG A 1 120 ? -18.120 -4.886 19.309 1.00 77.25 120 ARG A O 1
ATOM 1001 N N . ASP A 1 121 ? -17.233 -6.466 17.990 1.00 80.00 121 ASP A N 1
ATOM 1002 C CA . ASP A 1 121 ? -16.952 -7.431 19.057 1.00 80.00 121 ASP A CA 1
ATOM 1003 C C . ASP A 1 121 ? -15.642 -7.110 19.805 1.00 80.00 121 ASP A C 1
ATOM 1005 O O . ASP A 1 121 ? -15.215 -7.884 20.656 1.00 80.00 121 ASP A O 1
ATOM 1009 N N . LEU A 1 122 ? -15.000 -5.976 19.490 1.00 82.12 122 LEU A N 1
ATOM 1010 C CA . LEU A 1 122 ? -13.736 -5.507 20.070 1.00 82.12 122 LEU A CA 1
ATOM 1011 C C . LEU A 1 122 ? -12.571 -6.471 19.834 1.00 82.12 122 LEU A C 1
ATOM 1013 O O . LEU A 1 122 ? -11.655 -6.588 20.646 1.00 82.12 122 LEU A O 1
ATOM 1017 N N . VAL A 1 123 ? -12.615 -7.163 18.697 1.00 82.62 123 VAL A N 1
ATOM 1018 C CA . VAL A 1 123 ? -11.567 -8.077 18.249 1.00 82.62 123 VAL A CA 1
ATOM 1019 C C . VAL A 1 123 ? -11.170 -7.769 16.814 1.00 82.62 123 VAL A C 1
ATOM 1021 O O . VAL A 1 123 ? -12.010 -7.416 15.977 1.00 82.62 123 VAL A O 1
ATOM 1024 N N . TRP A 1 124 ? -9.884 -7.949 16.534 1.00 83.25 124 TRP A N 1
ATOM 1025 C CA . TRP A 1 124 ? -9.343 -7.964 15.182 1.00 83.25 124 TRP A CA 1
ATOM 1026 C C . TRP A 1 124 ? -9.762 -9.251 14.479 1.00 83.25 124 TRP A C 1
ATOM 1028 O O . TRP A 1 124 ? -9.590 -10.342 15.025 1.00 83.25 124 TRP A O 1
ATOM 1038 N N . ARG A 1 125 ? -10.306 -9.137 13.268 1.00 82.88 125 ARG A N 1
ATOM 1039 C CA . ARG A 1 125 ? -10.628 -10.297 12.427 1.00 82.88 125 ARG A CA 1
ATOM 1040 C C . ARG A 1 125 ? -10.048 -10.124 11.031 1.00 82.88 125 ARG A C 1
ATOM 1042 O O . ARG A 1 125 ? -9.998 -8.984 10.572 1.00 82.88 125 ARG A O 1
ATOM 1049 N N . PRO A 1 126 ? -9.670 -11.220 10.349 1.00 82.56 126 PRO A N 1
ATOM 1050 C CA . PRO A 1 126 ? -9.316 -11.166 8.939 1.00 82.56 126 PRO A CA 1
ATOM 1051 C C . PRO A 1 126 ? -10.423 -10.472 8.140 1.00 82.56 126 PRO A C 1
ATOM 1053 O O . PRO A 1 126 ? -11.598 -10.849 8.212 1.00 82.56 126 PRO A O 1
ATOM 1056 N N . GLY A 1 127 ? -10.044 -9.417 7.432 1.00 72.94 127 GLY A N 1
ATOM 1057 C CA . GLY A 1 127 ? -10.892 -8.708 6.490 1.00 72.94 127 GLY A CA 1
ATOM 1058 C C . GLY A 1 127 ? -10.788 -9.327 5.099 1.00 72.94 127 GLY A C 1
ATOM 1059 O O . GLY A 1 127 ? -10.001 -10.235 4.846 1.00 72.94 127 GLY A O 1
ATOM 1060 N N . LYS A 1 128 ? -11.590 -8.830 4.156 1.00 67.25 128 LYS A N 1
ATOM 1061 C CA . LYS A 1 128 ? -11.410 -9.184 2.741 1.00 67.25 128 LYS A CA 1
ATOM 1062 C C . LYS A 1 128 ? -10.453 -8.175 2.115 1.00 67.25 128 LYS A C 1
ATOM 1064 O O . LYS A 1 128 ? -10.846 -7.019 1.989 1.00 67.25 128 LYS A O 1
ATOM 1069 N N . ALA A 1 129 ? -9.262 -8.599 1.686 1.00 58.56 129 ALA A N 1
ATOM 1070 C CA . ALA A 1 129 ? -8.286 -7.733 1.006 1.00 58.56 129 ALA A CA 1
ATOM 1071 C C . ALA A 1 129 ? -8.930 -6.938 -0.146 1.00 58.56 129 ALA A C 1
ATOM 1073 O O . ALA A 1 129 ? -8.805 -5.723 -0.213 1.00 58.56 129 ALA A O 1
ATOM 1074 N N . ASP A 1 130 ? -9.794 -7.588 -0.930 1.00 59.81 130 ASP A N 1
ATOM 1075 C CA . ASP A 1 130 ? -10.554 -6.979 -2.031 1.00 59.81 130 ASP A CA 1
ATOM 1076 C C . ASP A 1 130 ? -11.486 -5.820 -1.596 1.00 59.81 130 ASP A C 1
ATOM 1078 O O . ASP A 1 130 ? -11.807 -4.918 -2.373 1.00 59.81 130 ASP A O 1
ATOM 1082 N N . ARG A 1 131 ? -11.921 -5.807 -0.327 1.00 61.41 131 ARG A N 1
ATOM 1083 C CA . ARG A 1 131 ? -12.654 -4.684 0.277 1.00 61.41 131 ARG A CA 1
ATOM 1084 C C . ARG A 1 131 ? -11.713 -3.527 0.593 1.00 61.41 131 ARG A C 1
ATOM 1086 O O . ARG A 1 131 ? -12.094 -2.390 0.352 1.00 61.41 131 ARG A O 1
ATOM 1093 N N . PHE A 1 132 ? -10.512 -3.796 1.096 1.00 63.09 132 PHE A N 1
ATOM 1094 C CA . PHE A 1 132 ? -9.506 -2.762 1.339 1.00 63.09 132 PHE A CA 1
ATOM 1095 C C . PHE A 1 132 ? -8.957 -2.180 0.041 1.00 63.09 132 PHE A C 1
ATOM 1097 O O . PHE A 1 132 ? -8.921 -0.965 -0.081 1.00 63.09 132 PHE A O 1
ATOM 1104 N N . THR A 1 133 ? -8.675 -3.000 -0.974 1.00 58.25 133 THR A N 1
ATOM 1105 C CA . THR A 1 133 ? -8.334 -2.538 -2.330 1.00 58.25 133 THR A CA 1
ATOM 1106 C C . THR A 1 133 ? -9.427 -1.636 -2.897 1.00 58.25 133 THR A C 1
ATOM 1108 O O . THR A 1 133 ? -9.146 -0.573 -3.443 1.00 58.25 133 THR A O 1
ATOM 1111 N N . ARG A 1 134 ? -10.703 -2.000 -2.705 1.00 59.78 134 ARG A N 1
ATOM 1112 C CA . ARG A 1 134 ? -11.820 -1.120 -3.064 1.00 59.78 134 ARG A CA 1
ATOM 1113 C C . ARG A 1 134 ? -11.871 0.154 -2.233 1.00 59.78 134 ARG A C 1
ATOM 1115 O O . ARG A 1 134 ? -12.221 1.170 -2.797 1.00 59.78 134 ARG A O 1
ATOM 1122 N N . LEU A 1 135 ? -11.553 0.133 -0.942 1.00 61.84 135 LEU A N 1
ATOM 1123 C CA . LEU A 1 135 ? -11.559 1.335 -0.096 1.00 61.84 135 LEU A CA 1
ATOM 1124 C C . LEU A 1 135 ? -10.390 2.278 -0.420 1.00 61.84 135 LEU A C 1
ATOM 1126 O O . LEU A 1 135 ? -10.595 3.482 -0.476 1.00 61.84 135 LEU A O 1
ATOM 1130 N N . MET A 1 136 ? -9.207 1.733 -0.709 1.00 59.00 136 MET A N 1
ATOM 1131 C CA . MET A 1 136 ? -8.029 2.476 -1.170 1.00 59.00 136 MET A CA 1
ATOM 1132 C C . MET A 1 136 ? -8.221 3.053 -2.583 1.00 59.00 136 MET A C 1
ATOM 1134 O O . MET A 1 136 ? -7.702 4.124 -2.885 1.00 59.00 136 MET A O 1
ATOM 1138 N N . GLY A 1 137 ? -8.958 2.350 -3.454 1.00 49.75 137 GLY A N 1
ATOM 1139 C CA . GLY A 1 137 ? -9.255 2.778 -4.827 1.00 49.75 137 GLY A CA 1
ATOM 1140 C C . GLY A 1 137 ? -10.573 3.549 -5.006 1.00 49.75 137 GLY A C 1
ATOM 1141 O O . GLY A 1 137 ? -10.779 4.182 -6.041 1.00 49.75 137 GLY A O 1
ATOM 1142 N N . ALA A 1 138 ? -11.489 3.528 -4.033 1.00 48.25 138 ALA A N 1
ATOM 1143 C CA . ALA A 1 138 ? -12.767 4.236 -4.104 1.00 48.25 138 ALA A CA 1
ATOM 1144 C C . ALA A 1 138 ? -12.594 5.701 -3.705 1.00 48.25 138 ALA A C 1
ATOM 1146 O O . ALA A 1 138 ? -12.999 6.113 -2.621 1.00 48.25 138 ALA A O 1
ATOM 1147 N N . ARG A 1 139 ? -12.057 6.518 -4.615 1.00 50.69 139 ARG A N 1
ATOM 1148 C CA . ARG A 1 139 ? -12.133 7.972 -4.457 1.00 50.69 139 ARG A CA 1
ATOM 1149 C C . ARG A 1 139 ? -13.529 8.482 -4.812 1.00 50.69 139 ARG A C 1
ATOM 1151 O O . ARG A 1 139 ? -13.937 8.493 -5.971 1.00 50.69 139 ARG A O 1
ATOM 1158 N N . GLY A 1 140 ? -14.230 8.949 -3.786 1.00 45.03 140 GLY A N 1
ATOM 1159 C CA . GLY A 1 140 ? -15.212 10.031 -3.858 1.00 45.03 140 GLY A CA 1
ATOM 1160 C C . GLY A 1 140 ? -14.771 11.138 -2.889 1.00 45.03 140 GLY A C 1
ATOM 1161 O O . GLY A 1 140 ? -13.909 10.869 -2.055 1.00 45.03 140 GLY A O 1
ATOM 1162 N N . PRO A 1 141 ? -15.328 12.361 -2.956 1.00 46.00 141 PRO A N 1
ATOM 1163 C CA . PRO A 1 141 ? -14.973 13.453 -2.035 1.00 46.00 141 PRO A CA 1
ATOM 1164 C C . PRO A 1 141 ? -15.136 13.086 -0.549 1.00 46.00 141 PRO A C 1
ATOM 1166 O O . PRO A 1 141 ? -14.511 13.713 0.299 1.00 46.00 141 PRO A O 1
ATOM 1169 N N . ASP A 1 142 ? -15.919 12.043 -0.259 1.00 53.62 142 ASP A N 1
ATOM 1170 C CA . ASP A 1 142 ? -16.264 11.627 1.095 1.00 53.62 142 ASP A CA 1
ATOM 1171 C C . ASP A 1 142 ? -15.665 10.273 1.507 1.00 53.62 142 ASP A C 1
ATOM 1173 O O . ASP A 1 142 ? -15.996 9.787 2.583 1.00 53.62 142 ASP A O 1
ATOM 1177 N N . ASN A 1 143 ? -14.844 9.624 0.670 1.00 60.75 143 ASN A N 1
ATOM 1178 C CA . ASN A 1 143 ? -14.331 8.281 0.950 1.00 60.75 143 ASN A CA 1
ATOM 1179 C C . ASN A 1 143 ? -12.805 8.249 0.877 1.00 60.75 143 ASN A C 1
ATOM 1181 O O . ASN A 1 143 ? -12.240 8.394 -0.206 1.00 60.75 143 ASN A O 1
ATOM 1185 N N . ASP A 1 144 ? -12.161 8.033 2.023 1.00 70.88 144 ASP A N 1
ATOM 1186 C CA . ASP A 1 144 ? -10.709 7.960 2.128 1.00 70.88 144 ASP A CA 1
ATOM 1187 C C . ASP A 1 144 ? -10.258 6.901 3.144 1.00 70.88 144 ASP A C 1
ATOM 1189 O O . ASP A 1 144 ? -10.905 6.645 4.167 1.00 70.88 144 ASP A O 1
ATOM 1193 N N . ALA A 1 145 ? -9.117 6.287 2.854 1.00 77.19 145 ALA A N 1
ATOM 1194 C CA . ALA A 1 145 ? -8.392 5.434 3.778 1.00 77.19 145 ALA A CA 1
ATOM 1195 C C . ALA A 1 145 ? -7.136 6.194 4.203 1.00 77.19 145 ALA A C 1
ATOM 1197 O O . ALA A 1 145 ? -6.192 6.365 3.435 1.00 77.19 145 ALA A O 1
ATOM 1198 N N . VAL A 1 146 ? -7.127 6.659 5.449 1.00 80.19 146 VAL A N 1
ATOM 1199 C CA . VAL A 1 146 ? -6.076 7.538 5.965 1.00 80.19 146 VAL A CA 1
ATOM 1200 C C . VAL A 1 146 ? -5.077 6.714 6.763 1.00 80.19 146 VAL A C 1
ATOM 1202 O O . VAL A 1 146 ? -5.464 6.036 7.714 1.00 80.19 146 VAL A O 1
ATOM 1205 N N . LEU A 1 147 ? -3.791 6.791 6.412 1.00 81.94 147 LEU A N 1
ATOM 1206 C CA . LEU A 1 147 ? -2.729 6.166 7.201 1.00 81.94 147 LEU A CA 1
ATOM 1207 C C . LEU A 1 147 ? -2.665 6.818 8.592 1.00 81.94 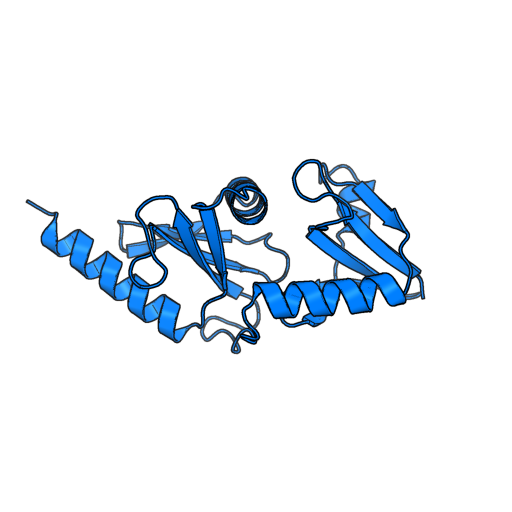147 LEU A C 1
ATOM 1209 O O . LEU A 1 147 ? -2.584 8.047 8.724 1.00 81.94 147 LEU A O 1
ATOM 1213 N N . ILE A 1 148 ? -2.683 5.983 9.627 1.00 83.00 148 ILE A N 1
ATOM 1214 C CA . ILE A 1 148 ? -2.644 6.405 11.026 1.00 83.00 148 ILE A CA 1
ATOM 1215 C C . ILE A 1 148 ? -1.521 5.702 11.784 1.00 83.00 148 ILE A C 1
ATOM 1217 O O . ILE A 1 148 ? -1.045 4.625 11.424 1.00 83.00 148 ILE A O 1
ATOM 1221 N N . THR A 1 149 ? -1.098 6.328 12.870 1.00 82.38 149 THR A N 1
ATOM 1222 C CA . THR A 1 149 ? -0.142 5.764 13.818 1.00 82.38 149 THR A CA 1
ATOM 1223 C C . THR A 1 149 ? -0.779 4.653 14.658 1.00 82.38 149 THR A C 1
ATOM 1225 O O . THR A 1 149 ? -1.999 4.570 14.814 1.00 82.38 149 THR A O 1
ATOM 1228 N N . GLY A 1 150 ? 0.057 3.810 15.272 1.00 79.75 150 GLY A N 1
ATOM 1229 C CA . GLY A 1 150 ? -0.422 2.800 16.221 1.00 79.75 150 GLY A CA 1
ATOM 1230 C C . GLY A 1 150 ? -1.102 3.398 17.463 1.00 79.75 150 GLY A C 1
ATOM 1231 O O . GLY A 1 150 ? -1.959 2.752 18.063 1.00 79.75 150 GLY A O 1
ATOM 1232 N N . GLU A 1 151 ? -0.755 4.630 17.848 1.00 81.25 151 GLU A N 1
ATOM 1233 C CA . GLU A 1 151 ? -1.408 5.350 18.949 1.00 81.25 151 GLU A CA 1
ATOM 1234 C C . GLU A 1 151 ? -2.806 5.846 18.563 1.00 81.25 151 GLU A C 1
ATOM 1236 O O . GLU A 1 151 ? -3.754 5.677 19.333 1.00 81.25 151 GLU A O 1
ATOM 1241 N N . GLU A 1 152 ? -2.960 6.397 17.355 1.00 85.31 152 GLU A N 1
ATOM 1242 C CA . GLU A 1 152 ? -4.265 6.769 16.797 1.00 85.31 152 GLU A CA 1
ATOM 1243 C C . GLU A 1 152 ? -5.164 5.537 16.641 1.00 85.31 152 GLU A C 1
ATOM 1245 O O . GLU A 1 152 ? -6.325 5.577 17.046 1.00 85.31 152 GLU A O 1
ATOM 1250 N N . ALA A 1 153 ? -4.623 4.409 16.168 1.00 85.19 153 ALA A N 1
ATOM 1251 C CA . ALA A 1 153 ? -5.365 3.152 16.096 1.00 85.19 153 ALA A CA 1
ATOM 1252 C C . ALA A 1 153 ? -5.904 2.734 17.475 1.00 85.19 153 ALA A C 1
ATOM 1254 O O . ALA A 1 153 ? -7.097 2.475 17.615 1.00 85.19 153 ALA A O 1
ATOM 1255 N N . GLN A 1 154 ? -5.071 2.775 18.520 1.00 83.75 154 GLN A N 1
ATOM 1256 C CA . GLN A 1 154 ? -5.504 2.485 19.895 1.00 83.75 154 GLN A CA 1
ATOM 1257 C C . GLN A 1 154 ? -6.547 3.483 20.411 1.00 83.75 154 GLN A C 1
ATOM 1259 O O . GLN A 1 154 ? -7.457 3.103 21.150 1.00 83.75 154 GLN A O 1
ATOM 1264 N N . ARG A 1 155 ? -6.430 4.770 20.059 1.00 85.62 155 ARG A N 1
ATOM 1265 C CA . ARG A 1 155 ? -7.458 5.770 20.388 1.00 85.62 155 ARG A CA 1
ATOM 1266 C C . ARG A 1 155 ? -8.797 5.365 19.778 1.00 85.62 155 ARG A C 1
ATOM 1268 O O . ARG A 1 155 ? -9.802 5.397 20.479 1.00 85.62 155 ARG A O 1
ATOM 1275 N N . PHE A 1 156 ? -8.814 4.950 18.519 1.00 84.62 156 PHE A N 1
ATOM 1276 C CA . PHE A 1 156 ? -10.044 4.552 17.840 1.00 84.62 156 PHE A CA 1
ATOM 1277 C C . PHE A 1 156 ? -10.604 3.216 18.333 1.00 84.62 156 PHE A C 1
ATOM 1279 O O . PHE A 1 156 ? -11.821 3.092 18.456 1.00 84.62 156 PHE A O 1
ATOM 1286 N N . GLU A 1 157 ? -9.752 2.252 18.693 1.00 84.62 157 GLU A N 1
ATOM 1287 C CA . GLU A 1 157 ? -10.182 1.027 19.383 1.00 84.62 157 GLU A CA 1
ATOM 1288 C C . GLU A 1 157 ? -10.949 1.369 20.671 1.00 84.62 157 GLU A C 1
ATOM 1290 O O . GLU A 1 157 ? -12.009 0.795 20.929 1.00 84.62 157 GLU A O 1
ATOM 1295 N N . ARG A 1 158 ? -10.469 2.358 21.444 1.00 84.00 158 ARG A N 1
ATOM 1296 C CA . ARG A 1 158 ? -11.170 2.853 22.642 1.00 84.00 158 ARG A CA 1
ATOM 1297 C C . ARG A 1 158 ? -12.504 3.518 22.302 1.00 84.00 158 ARG A C 1
ATOM 1299 O O . ARG A 1 158 ? -13.503 3.169 22.917 1.00 84.00 158 ARG A O 1
ATOM 1306 N N . ILE A 1 159 ? -12.548 4.392 21.293 1.00 82.69 159 ILE A N 1
ATOM 1307 C CA . ILE A 1 159 ? -13.801 5.037 20.850 1.00 82.69 159 ILE A CA 1
ATOM 1308 C C . ILE A 1 159 ? -14.841 3.988 20.427 1.00 82.69 159 ILE A C 1
ATOM 1310 O O . ILE A 1 159 ? -16.010 4.084 20.796 1.00 82.69 159 ILE A O 1
ATOM 1314 N N . GLN A 1 160 ? -14.435 2.953 19.685 1.00 77.88 160 GLN A N 1
ATOM 1315 C CA . GLN A 1 160 ? -15.330 1.853 19.314 1.00 77.88 160 GLN A CA 1
ATOM 1316 C C . GLN A 1 160 ? -15.772 1.030 20.530 1.00 77.88 160 GLN A C 1
ATOM 1318 O O . GLN A 1 160 ? -16.944 0.665 20.622 1.00 77.88 160 GLN A O 1
ATOM 1323 N N . ALA A 1 161 ? -14.877 0.773 21.487 1.00 82.56 161 ALA A N 1
ATOM 1324 C CA . ALA A 1 161 ? -15.236 0.113 22.740 1.00 82.56 161 ALA A CA 1
ATOM 1325 C C . ALA A 1 161 ? -16.284 0.901 23.533 1.00 82.56 161 ALA A C 1
ATOM 1327 O O . ALA A 1 161 ? -17.237 0.306 24.037 1.00 82.56 161 ALA A O 1
ATOM 1328 N N . ASP A 1 162 ? -16.149 2.223 23.598 1.00 82.94 162 ASP A N 1
ATOM 1329 C CA . ASP A 1 162 ? -17.097 3.088 24.297 1.00 82.94 162 ASP A CA 1
ATOM 1330 C C . ASP A 1 162 ? -18.455 3.126 23.584 1.00 82.94 162 ASP A C 1
ATOM 1332 O O . ASP A 1 162 ? -19.481 2.910 24.223 1.00 82.94 162 ASP A O 1
ATOM 1336 N N . ARG A 1 163 ? -18.483 3.206 22.249 1.00 79.38 163 ARG A N 1
ATOM 1337 C CA . ARG A 1 163 ? -19.723 3.092 21.453 1.00 79.38 163 ARG A CA 1
ATOM 1338 C C . ARG A 1 163 ? -20.482 1.800 21.689 1.00 79.38 163 ARG A C 1
ATOM 1340 O O . ARG A 1 163 ? -21.702 1.805 21.831 1.00 79.38 163 ARG A O 1
ATOM 1347 N N . VAL A 1 164 ? -19.765 0.677 21.704 1.00 79.44 164 VAL A N 1
ATOM 1348 C CA . VAL A 1 164 ? -20.365 -0.641 21.936 1.00 79.44 164 VAL A CA 1
ATOM 1349 C C . VAL A 1 164 ? -20.944 -0.729 23.349 1.00 79.44 164 VAL A C 1
ATOM 1351 O O . VAL A 1 164 ? -21.975 -1.372 23.536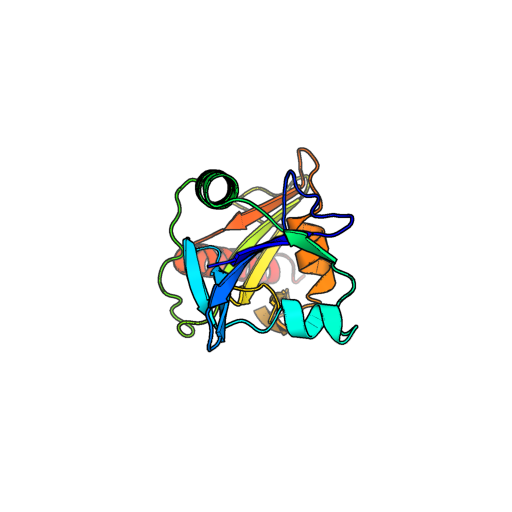 1.00 79.44 164 VAL A O 1
ATOM 1354 N N . ARG A 1 165 ? -20.327 -0.066 24.335 1.00 78.56 165 ARG A N 1
ATOM 1355 C CA . ARG A 1 165 ? -20.873 0.040 25.697 1.00 78.56 165 ARG A CA 1
ATOM 1356 C C . ARG A 1 165 ? -22.107 0.941 25.748 1.00 78.56 165 ARG A C 1
ATOM 1358 O O . ARG A 1 165 ? -23.091 0.554 26.363 1.00 78.56 165 ARG A O 1
ATOM 1365 N N . GLU A 1 166 ? -22.076 2.095 25.085 1.00 78.81 166 GLU A N 1
ATOM 1366 C CA . GLU A 1 166 ? -23.163 3.086 25.089 1.00 78.81 166 GLU A CA 1
ATOM 1367 C C . GLU A 1 166 ? -24.406 2.649 24.298 1.00 78.81 166 GLU A C 1
ATOM 1369 O O . GLU A 1 166 ? -25.503 3.122 24.577 1.00 78.81 166 GLU A O 1
ATOM 1374 N N . HIS A 1 167 ? -24.259 1.778 23.293 1.00 67.12 167 HIS A N 1
ATOM 1375 C CA . HIS A 1 167 ? -25.361 1.312 22.432 1.00 67.12 167 HIS A CA 1
ATOM 1376 C C . HIS A 1 167 ? -25.845 -0.113 22.757 1.00 67.12 167 HIS A C 1
ATOM 1378 O O . HIS A 1 167 ? -26.676 -0.661 22.032 1.00 67.12 167 HIS A O 1
ATOM 1384 N N . ARG A 1 168 ? -25.346 -0.730 23.836 1.00 53.25 168 ARG A N 1
ATOM 1385 C CA . ARG A 1 168 ? -25.924 -1.955 24.406 1.00 53.25 168 ARG A CA 1
ATOM 1386 C C . ARG A 1 168 ? -27.044 -1.576 25.384 1.00 53.25 168 ARG A C 1
ATOM 1388 O O . ARG A 1 168 ? -26.801 -1.477 26.583 1.00 53.25 168 ARG A O 1
ATOM 1395 N N . PHE A 1 169 ? -28.251 -1.390 24.853 1.00 39.81 169 PHE A N 1
ATOM 1396 C CA . PHE A 1 169 ? -29.513 -1.436 25.599 1.00 39.81 169 PHE A CA 1
ATOM 1397 C C . PHE A 1 169 ? -30.450 -2.442 24.937 1.00 39.81 169 PHE A C 1
ATOM 1399 O O . PHE A 1 169 ? -30.592 -2.373 23.695 1.00 39.81 169 PHE A O 1
#